Protein AF-X6F9S7-F1 (afdb_monomer_lite)

Radius of gyration: 11.01 Å; chains: 1; bounding box: 19×24×29 Å

pLDDT: mean 83.67, std 7.26, range [48.59, 91.0]

Foldseek 3Di:
DADPVVRWDKDWPPDDVVLVVCCVVDPCNVVSCVPPPVPPTDIDTPDDD

Structure (mmCIF, N/CA/C/O backbone):
data_AF-X6F9S7-F1
#
_entry.id   AF-X6F9S7-F1
#
loop_
_atom_site.group_PDB
_atom_site.id
_atom_site.type_symbol
_atom_site.label_atom_id
_atom_site.label_alt_id
_atom_site.label_comp_id
_atom_site.label_asym_id
_atom_site.label_entity_id
_atom_site.label_seq_id
_atom_site.pdbx_PDB_ins_code
_atom_site.Cartn_x
_atom_site.Cartn_y
_atom_site.Cartn_z
_atom_site.occupancy
_atom_site.B_iso_or_equiv
_atom_site.auth_seq_id
_atom_site.auth_comp_id
_atom_site.auth_asym_id
_atom_site.auth_atom_id
_atom_site.pdbx_PDB_model_num
ATOM 1 N N . MET A 1 1 ? 1.634 -4.176 8.693 1.00 79.81 1 MET A N 1
ATOM 2 C CA . MET A 1 1 ? 1.950 -2.905 8.014 1.00 79.81 1 MET A CA 1
ATOM 3 C C . MET A 1 1 ? 1.773 -1.767 8.999 1.00 79.81 1 MET A C 1
ATOM 5 O O . MET A 1 1 ? 0.688 -1.624 9.547 1.00 79.81 1 MET A O 1
ATOM 9 N N . TRP A 1 2 ? 2.822 -0.986 9.249 1.00 80.69 2 TRP A N 1
ATOM 10 C CA . TRP A 1 2 ? 2.762 0.117 10.207 1.00 80.69 2 TRP A CA 1
ATOM 11 C C . TRP A 1 2 ? 2.470 1.438 9.495 1.00 80.69 2 TRP A C 1
ATOM 13 O O . TRP A 1 2 ? 3.228 1.852 8.618 1.00 80.69 2 TRP A O 1
ATOM 23 N N . PHE A 1 3 ? 1.385 2.108 9.870 1.00 79.75 3 PHE A N 1
ATOM 24 C CA . PHE A 1 3 ? 1.024 3.418 9.338 1.00 79.75 3 PHE A CA 1
ATOM 25 C C . PHE A 1 3 ? 1.563 4.504 10.258 1.00 79.75 3 PHE A C 1
ATOM 27 O O . PHE A 1 3 ? 0.877 4.930 11.186 1.00 79.75 3 PHE A O 1
ATOM 34 N N . VAL A 1 4 ? 2.783 4.967 9.970 1.00 77.38 4 VAL A N 1
ATOM 35 C CA . VAL A 1 4 ? 3.529 5.936 10.797 1.00 77.38 4 VAL A CA 1
ATOM 36 C C . VAL A 1 4 ? 2.706 7.191 11.102 1.00 77.38 4 VAL A C 1
ATOM 38 O O . VAL A 1 4 ? 2.633 7.596 12.253 1.00 77.38 4 VAL A O 1
ATOM 41 N N . ALA A 1 5 ? 1.999 7.741 10.109 1.00 78.31 5 ALA A N 1
ATOM 42 C CA . ALA A 1 5 ? 1.182 8.947 10.279 1.00 78.31 5 ALA A CA 1
ATOM 43 C C . ALA A 1 5 ? 0.003 8.783 11.257 1.00 78.31 5 ALA A C 1
ATOM 45 O O . ALA A 1 5 ? -0.479 9.766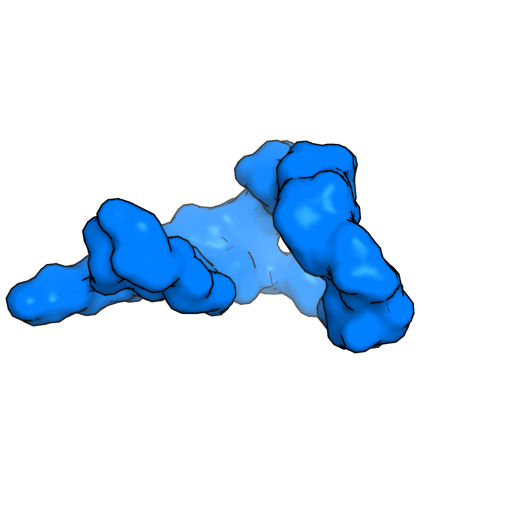 11.804 1.00 78.31 5 ALA A O 1
ATOM 46 N N . SER A 1 6 ? -0.480 7.555 11.462 1.00 77.62 6 SER A N 1
ATOM 47 C CA . SER A 1 6 ? -1.638 7.278 12.325 1.00 77.62 6 SER A CA 1
ATOM 48 C C . SER A 1 6 ? -1.297 6.463 13.573 1.00 77.62 6 SER A C 1
ATOM 50 O O . SER A 1 6 ? -2.184 6.210 14.379 1.00 77.62 6 SER A O 1
ATOM 52 N N . GLY A 1 7 ? -0.051 5.995 13.710 1.00 82.12 7 GLY A N 1
ATOM 53 C CA . GLY A 1 7 ? 0.379 5.095 14.786 1.00 82.12 7 GLY A CA 1
ATOM 54 C C . GLY A 1 7 ? -0.261 3.699 14.765 1.00 82.12 7 GLY A C 1
ATOM 55 O O . GLY A 1 7 ? -0.045 2.920 15.690 1.00 82.12 7 GLY A O 1
ATOM 56 N N . LYS A 1 8 ? -1.048 3.364 13.735 1.00 84.12 8 LYS A N 1
ATOM 57 C CA . LYS A 1 8 ? -1.810 2.110 13.651 1.00 84.12 8 LYS A CA 1
ATOM 58 C C . LYS A 1 8 ? -1.005 1.012 12.966 1.00 84.12 8 LYS A C 1
ATOM 60 O O . LYS A 1 8 ? -0.413 1.237 11.906 1.00 84.12 8 LYS A O 1
ATOM 65 N N . CYS A 1 9 ? -1.058 -0.199 13.515 1.00 86.38 9 CYS A N 1
ATOM 66 C CA . CYS A 1 9 ? -0.578 -1.392 12.832 1.00 86.38 9 CYS A CA 1
ATOM 67 C C . CYS A 1 9 ? -1.761 -2.120 12.179 1.00 86.38 9 CYS A C 1
ATOM 69 O O . CYS A 1 9 ? -2.734 -2.471 12.838 1.00 86.38 9 CYS A O 1
ATOM 71 N N . LEU A 1 10 ? -1.700 -2.332 10.865 1.00 87.06 10 LEU A N 1
ATOM 72 C CA . LEU A 1 10 ? -2.638 -3.187 10.138 1.00 87.06 10 LEU A CA 1
ATOM 73 C C . LEU A 1 10 ? -1.990 -4.544 9.899 1.00 87.06 10 LEU A C 1
ATOM 75 O O . LEU A 1 10 ? -0.938 -4.622 9.259 1.00 87.06 10 LEU A O 1
ATOM 79 N N . GLN A 1 11 ? -2.614 -5.612 10.370 1.00 87.50 11 GLN A N 1
ATOM 80 C CA . GLN A 1 11 ? -2.237 -6.970 10.007 1.00 87.50 11 GLN A CA 1
ATOM 81 C C . GLN A 1 11 ? -3.164 -7.442 8.897 1.00 87.50 11 GLN A C 1
ATOM 83 O O . GLN A 1 11 ? -4.376 -7.433 9.070 1.00 87.50 11 GLN A O 1
ATOM 88 N N . PHE A 1 12 ? -2.588 -7.804 7.756 1.00 86.44 12 PHE A N 1
ATOM 89 C CA . PHE A 1 12 ? -3.330 -8.372 6.637 1.00 86.44 12 PHE A CA 1
ATOM 90 C C . PHE A 1 12 ? -3.280 -9.892 6.739 1.00 86.44 12 PHE A C 1
ATOM 92 O O . PHE A 1 12 ? -2.216 -10.453 7.005 1.00 86.44 12 PHE A O 1
ATOM 99 N N . GLU A 1 13 ? -4.430 -10.526 6.557 1.00 85.19 13 GLU A N 1
ATOM 100 C CA . GLU A 1 13 ? -4.604 -11.975 6.622 1.00 85.19 13 GLU A CA 1
ATOM 101 C C . GLU A 1 13 ? -4.776 -12.540 5.215 1.00 85.19 13 GLU A C 1
ATOM 103 O O . GLU A 1 13 ? -5.220 -11.829 4.312 1.00 85.19 13 GLU A O 1
ATOM 108 N N . ASP A 1 14 ? -4.391 -13.805 5.033 1.00 85.81 14 ASP A N 1
ATOM 109 C CA . ASP A 1 14 ? -4.493 -14.523 3.756 1.00 85.81 14 ASP A CA 1
ATOM 110 C C . ASP A 1 14 ? -3.796 -13.822 2.575 1.00 85.81 14 ASP A C 1
ATOM 112 O O . ASP A 1 14 ? -4.193 -13.981 1.422 1.00 85.81 14 ASP A O 1
ATOM 116 N N . VAL A 1 15 ? -2.740 -13.043 2.843 1.00 82.62 15 VAL A N 1
ATOM 117 C CA . VAL A 1 15 ? -1.946 -12.406 1.783 1.00 82.62 15 VAL A CA 1
ATOM 118 C C . VAL A 1 15 ? -1.085 -13.471 1.098 1.00 82.62 15 VAL A C 1
ATOM 120 O O . VAL A 1 15 ? -0.239 -14.078 1.764 1.00 82.62 15 VAL A O 1
ATOM 123 N N . PRO A 1 16 ? -1.234 -13.682 -0.222 1.00 88.00 16 PRO A N 1
ATOM 124 C CA . PRO A 1 16 ? -0.405 -14.613 -0.961 1.00 88.00 16 PRO A CA 1
ATOM 125 C C . PRO A 1 16 ? 1.074 -14.224 -0.867 1.00 88.00 16 PRO A C 1
ATOM 127 O O . PRO A 1 16 ? 1.413 -13.033 -0.905 1.00 88.00 16 PRO A O 1
ATOM 130 N N . PRO A 1 17 ? 1.983 -15.209 -0.810 1.00 86.75 17 PRO A N 1
ATOM 131 C CA . PRO A 1 17 ? 3.418 -14.941 -0.792 1.00 86.75 17 PRO A CA 1
ATOM 132 C C . PRO A 1 17 ? 3.888 -14.175 -2.038 1.00 86.75 17 PRO A C 1
ATOM 134 O O . PRO A 1 17 ? 4.847 -13.412 -1.948 1.00 86.75 17 PRO A O 1
ATOM 137 N N . GLU A 1 18 ? 3.190 -14.317 -3.169 1.00 87.56 18 GLU A N 1
ATOM 138 C CA . GLU A 1 18 ? 3.440 -13.558 -4.398 1.00 87.56 18 GLU A C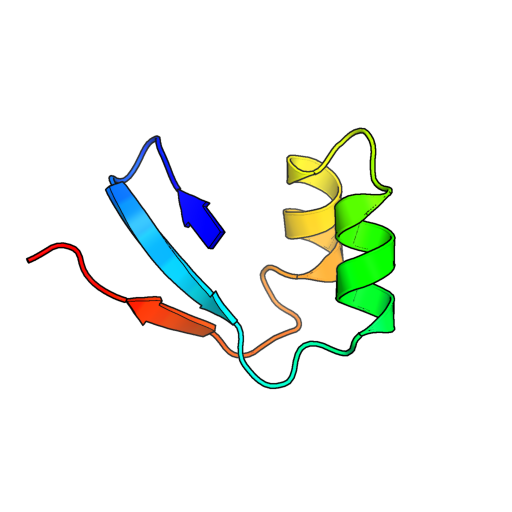A 1
ATOM 139 C C . GLU A 1 18 ? 3.174 -12.060 -4.204 1.00 87.56 18 GLU A C 1
ATOM 141 O O . GLU A 1 18 ? 4.090 -11.257 -4.364 1.00 87.56 18 GLU A O 1
ATOM 146 N N . SER A 1 19 ? 1.990 -11.676 -3.714 1.00 87.00 19 SER A N 1
ATOM 147 C CA . SER A 1 19 ? 1.666 -10.272 -3.418 1.00 87.00 19 SER A CA 1
ATOM 148 C C . SER A 1 19 ? 2.613 -9.663 -2.379 1.00 87.00 19 SER A C 1
ATOM 150 O O . SER A 1 19 ? 2.942 -8.478 -2.442 1.00 87.00 19 SER A O 1
ATOM 152 N N . PHE A 1 20 ? 3.097 -10.467 -1.425 1.00 84.81 20 PHE A N 1
ATOM 153 C CA . PHE A 1 20 ? 4.116 -10.026 -0.472 1.00 84.81 20 PHE A CA 1
ATOM 154 C C . PHE A 1 20 ? 5.484 -9.803 -1.135 1.00 84.81 20 PHE A C 1
ATOM 156 O O . P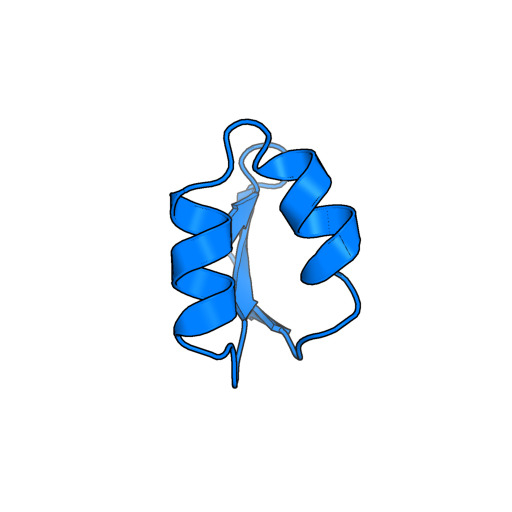HE A 1 20 ? 6.166 -8.821 -0.827 1.00 84.81 20 PHE A O 1
ATOM 163 N N . ALA A 1 21 ? 5.897 -10.691 -2.042 1.00 90.00 21 ALA A N 1
ATOM 164 C CA . ALA A 1 21 ? 7.139 -10.559 -2.797 1.00 90.00 21 ALA A CA 1
ATOM 165 C C . ALA A 1 21 ? 7.102 -9.344 -3.736 1.00 90.00 21 ALA A C 1
ATOM 167 O O . ALA A 1 21 ? 8.037 -8.542 -3.721 1.00 90.00 21 ALA A O 1
ATOM 168 N N . GLU A 1 22 ? 6.003 -9.149 -4.465 1.00 89.31 22 GLU A N 1
ATOM 169 C CA . GLU A 1 22 ? 5.772 -7.980 -5.315 1.00 89.31 22 GLU A CA 1
ATOM 170 C C . GLU A 1 22 ? 5.765 -6.685 -4.502 1.00 89.31 22 GLU A C 1
ATOM 172 O O . GLU A 1 22 ? 6.448 -5.726 -4.858 1.00 89.31 22 GLU A O 1
ATOM 177 N N . PHE A 1 23 ? 5.087 -6.666 -3.349 1.00 87.62 23 PHE A N 1
ATOM 178 C CA . PHE A 1 23 ? 5.108 -5.514 -2.450 1.00 87.62 23 PHE A CA 1
ATOM 179 C C . PHE A 1 23 ? 6.520 -5.204 -1.927 1.00 87.62 23 PHE A C 1
ATOM 181 O O . PHE A 1 23 ? 6.896 -4.033 -1.805 1.00 87.62 23 PHE A O 1
ATOM 188 N N . ARG A 1 24 ? 7.327 -6.232 -1.623 1.00 86.94 24 ARG A N 1
ATOM 189 C CA . ARG A 1 24 ? 8.733 -6.048 -1.227 1.00 86.94 24 ARG A CA 1
ATOM 190 C C . ARG A 1 24 ? 9.593 -5.511 -2.369 1.00 86.94 24 ARG A C 1
ATOM 192 O O . ARG A 1 24 ? 10.447 -4.666 -2.103 1.00 86.94 24 ARG A O 1
ATOM 199 N N . ALA A 1 25 ? 9.369 -5.977 -3.595 1.00 91.00 25 ALA A N 1
ATOM 200 C CA . ALA A 1 25 ? 10.094 -5.548 -4.790 1.00 91.00 25 ALA A CA 1
ATOM 201 C C . ALA A 1 25 ? 9.641 -4.172 -5.313 1.00 91.00 25 ALA A C 1
ATOM 203 O O . ALA A 1 25 ? 10.399 -3.489 -6.001 1.00 91.00 25 ALA A O 1
ATOM 204 N N . ALA A 1 26 ? 8.423 -3.736 -4.979 1.00 90.12 26 ALA A N 1
ATOM 205 C CA . ALA A 1 26 ? 7.862 -2.484 -5.457 1.00 90.12 26 ALA A CA 1
ATOM 206 C C . ALA A 1 26 ? 8.659 -1.264 -4.965 1.00 90.12 26 ALA A C 1
ATOM 208 O O . ALA A 1 26 ? 8.819 -1.017 -3.763 1.00 90.12 26 ALA A O 1
ATOM 209 N N . PHE A 1 27 ? 9.077 -0.432 -5.921 1.00 85.56 27 PHE A N 1
ATOM 210 C CA . PHE A 1 27 ? 9.718 0.854 -5.646 1.00 85.56 27 PHE A CA 1
ATOM 211 C C . PHE A 1 27 ? 8.753 1.812 -4.925 1.00 85.56 27 PHE A C 1
ATOM 213 O O . PHE A 1 27 ? 9.080 2.391 -3.890 1.00 85.56 27 PHE A O 1
ATOM 220 N N . ALA A 1 28 ? 7.514 1.910 -5.417 1.00 89.81 28 ALA A N 1
ATOM 221 C CA . ALA A 1 28 ? 6.469 2.771 -4.868 1.00 89.81 28 ALA A CA 1
ATOM 222 C C . ALA A 1 28 ? 5.480 1.984 -3.989 1.00 89.81 28 ALA A C 1
ATOM 224 O O . ALA A 1 28 ? 4.331 1.748 -4.370 1.00 89.81 28 ALA A O 1
ATOM 225 N N . LYS A 1 29 ? 5.915 1.609 -2.779 1.00 84.19 29 LYS A N 1
ATOM 226 C CA . LYS A 1 29 ? 5.122 0.804 -1.826 1.00 84.19 29 LYS A CA 1
ATOM 227 C C . LYS A 1 29 ? 3.731 1.382 -1.531 1.00 84.19 29 LYS A C 1
ATOM 229 O O . LYS A 1 29 ? 2.770 0.631 -1.434 1.00 84.19 29 LYS A O 1
ATOM 234 N N . GLY A 1 30 ? 3.599 2.707 -1.424 1.00 86.56 30 GLY A N 1
ATOM 235 C CA . GLY A 1 30 ? 2.305 3.358 -1.173 1.00 86.56 30 GLY A CA 1
ATOM 236 C C . GLY A 1 30 ? 1.299 3.187 -2.319 1.00 86.56 30 GLY A C 1
ATOM 237 O O . GLY A 1 30 ? 0.123 2.936 -2.066 1.00 86.56 30 GLY A O 1
ATOM 238 N N . ARG A 1 31 ? 1.762 3.265 -3.577 1.00 89.38 31 ARG A N 1
ATOM 239 C CA . ARG A 1 31 ? 0.915 3.050 -4.760 1.00 89.38 31 ARG A CA 1
ATOM 240 C C . ARG A 1 31 ? 0.507 1.585 -4.881 1.00 89.38 31 ARG A C 1
ATOM 242 O O . ARG A 1 31 ? -0.676 1.306 -5.011 1.00 89.38 31 ARG A O 1
ATOM 249 N N . PHE A 1 32 ? 1.466 0.665 -4.74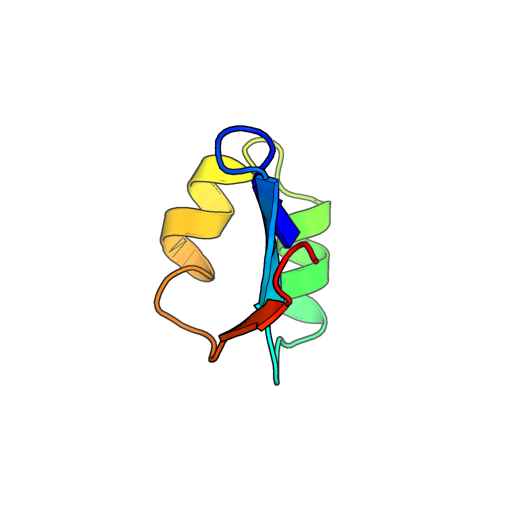7 1.00 88.75 32 PHE A N 1
ATOM 250 C CA . PHE A 1 32 ? 1.172 -0.770 -4.759 1.00 88.75 32 PHE A CA 1
ATOM 251 C C . PHE A 1 32 ? 0.165 -1.137 -3.668 1.00 88.75 32 PHE A C 1
ATOM 253 O O . PHE A 1 32 ? -0.803 -1.837 -3.931 1.00 88.75 32 PHE A O 1
ATOM 260 N N . PHE A 1 33 ? 0.353 -0.615 -2.454 1.00 86.31 33 PHE A N 1
ATOM 261 C CA . PHE A 1 33 ? -0.575 -0.849 -1.358 1.00 86.31 33 PHE A CA 1
ATOM 262 C C . PHE A 1 33 ? -2.005 -0.406 -1.695 1.00 86.31 33 PHE A C 1
ATOM 264 O O . PHE A 1 33 ? -2.944 -1.164 -1.464 1.00 86.31 33 PHE A O 1
ATOM 271 N N . ASN A 1 34 ? -2.176 0.801 -2.237 1.00 86.56 34 ASN A N 1
ATOM 272 C CA . ASN A 1 34 ? -3.499 1.314 -2.587 1.00 86.56 34 ASN A CA 1
ATOM 273 C C . ASN A 1 34 ? -4.164 0.500 -3.702 1.00 86.56 34 ASN A C 1
ATOM 275 O O . ASN A 1 34 ? -5.343 0.185 -3.571 1.00 86.56 34 ASN A O 1
ATOM 279 N N . ASP A 1 35 ? -3.410 0.144 -4.742 1.00 88.06 35 ASP A N 1
ATOM 280 C CA . ASP A 1 35 ? -3.948 -0.536 -5.923 1.00 88.06 35 ASP A CA 1
ATOM 281 C C . ASP A 1 35 ? -4.178 -2.039 -5.679 1.00 88.06 35 ASP A C 1
ATOM 283 O O . ASP A 1 35 ? -5.164 -2.585 -6.157 1.00 88.06 35 ASP A O 1
ATOM 287 N N . HIS A 1 36 ? -3.295 -2.710 -4.928 1.00 83.50 36 HIS A N 1
ATOM 288 C CA . HIS A 1 36 ? -3.255 -4.180 -4.846 1.00 83.50 36 HIS A CA 1
ATOM 289 C C . HIS A 1 36 ? -3.581 -4.747 -3.460 1.00 83.50 36 HIS A C 1
ATOM 291 O O . HIS A 1 36 ? -3.857 -5.936 -3.356 1.00 83.50 36 HIS A O 1
ATOM 297 N N . ILE A 1 37 ? -3.541 -3.952 -2.379 1.00 84.38 37 ILE A N 1
ATOM 298 C CA . ILE A 1 37 ? -3.689 -4.480 -1.006 1.00 84.38 37 ILE A CA 1
ATOM 299 C C . ILE A 1 37 ? -4.903 -3.907 -0.268 1.00 84.38 37 ILE A C 1
ATOM 301 O O . ILE A 1 37 ? -5.667 -4.666 0.328 1.00 84.38 37 ILE A O 1
ATOM 305 N N . ARG A 1 38 ? -5.111 -2.584 -0.307 1.00 80.38 38 ARG A N 1
ATOM 306 C CA . ARG A 1 38 ? -6.046 -1.848 0.568 1.00 80.38 38 ARG A CA 1
ATOM 307 C C . ARG A 1 38 ? -7.484 -2.374 0.565 1.00 80.38 38 ARG A C 1
ATOM 309 O O . ARG A 1 38 ? -8.148 -2.269 1.591 1.00 80.38 38 ARG A O 1
ATOM 316 N N . ASN A 1 39 ? -7.950 -2.911 -0.559 1.00 81.44 39 ASN A N 1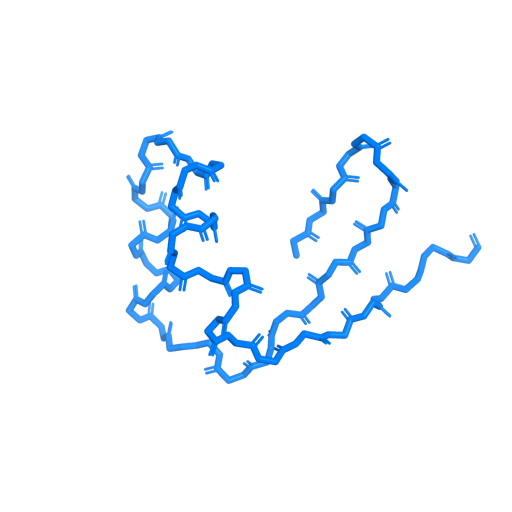
ATOM 317 C CA . ASN A 1 39 ? -9.325 -3.389 -0.720 1.00 81.44 39 ASN A CA 1
ATOM 318 C C . ASN A 1 39 ? -9.422 -4.860 -1.163 1.00 81.44 39 ASN A C 1
ATOM 320 O O . ASN A 1 39 ? -10.513 -5.339 -1.451 1.00 81.44 39 ASN A O 1
ATOM 324 N N . HIS A 1 40 ? -8.286 -5.557 -1.241 1.00 83.25 40 HIS A N 1
ATOM 325 C CA . HIS A 1 40 ? -8.201 -6.931 -1.748 1.00 83.25 40 HIS A CA 1
ATOM 326 C C . HIS A 1 40 ? -8.054 -7.967 -0.635 1.00 83.25 40 HIS A C 1
ATOM 328 O O . HIS A 1 40 ? -8.474 -9.109 -0.799 1.00 83.25 40 HIS A O 1
ATOM 334 N N . PHE A 1 41 ? -7.500 -7.567 0.510 1.00 85.69 41 PHE A N 1
ATOM 335 C CA . PHE A 1 41 ? -7.233 -8.471 1.620 1.00 85.69 41 PHE A CA 1
ATOM 336 C C . PHE A 1 41 ? -7.970 -8.035 2.875 1.00 85.69 41 PHE A C 1
ATOM 338 O O . PHE A 1 41 ? -8.097 -6.843 3.176 1.00 85.69 41 PHE A O 1
ATOM 345 N N . ARG A 1 42 ? -8.424 -9.027 3.643 1.00 85.44 42 ARG A N 1
ATOM 346 C CA . ARG A 1 42 ? -8.927 -8.782 4.990 1.00 85.44 42 ARG A CA 1
ATOM 347 C C . ARG A 1 42 ? -7.776 -8.301 5.856 1.00 85.44 42 ARG A C 1
ATOM 349 O O . ARG A 1 42 ? -6.665 -8.827 5.795 1.00 85.44 42 ARG A O 1
ATOM 356 N N . TYR A 1 43 ? -8.052 -7.294 6.669 1.00 86.81 43 TYR A N 1
ATOM 357 C CA . TYR A 1 43 ? -7.086 -6.795 7.626 1.00 86.81 43 TYR A CA 1
ATOM 358 C C . TYR A 1 43 ? -7.730 -6.581 8.981 1.00 86.81 43 TYR A C 1
ATOM 360 O O . TYR A 1 43 ? -8.913 -6.258 9.095 1.00 86.81 43 TYR A O 1
ATOM 368 N N . ARG A 1 44 ? -6.911 -6.713 10.016 1.00 86.88 44 ARG A N 1
ATOM 369 C CA . ARG A 1 44 ? -7.254 -6.341 11.379 1.00 86.88 44 ARG A CA 1
ATOM 370 C C . ARG A 1 44 ? -6.380 -5.184 11.825 1.00 86.88 44 ARG A C 1
ATOM 372 O O . ARG A 1 44 ? -5.187 -5.119 11.525 1.00 86.88 44 ARG A O 1
ATOM 379 N N . LEU A 1 45 ? -6.994 -4.259 12.551 1.00 85.38 45 LEU A N 1
ATOM 380 C CA . LEU A 1 45 ? -6.274 -3.244 13.303 1.00 85.38 45 LEU A CA 1
ATOM 381 C C . LEU A 1 45 ? -5.644 -3.924 14.513 1.00 85.38 45 LEU A C 1
ATOM 383 O O . LEU A 1 45 ? -6.336 -4.322 15.445 1.00 85.38 45 LEU A O 1
ATOM 387 N N . VAL A 1 46 ? -4.326 -4.046 14.487 1.00 83.50 46 VAL A N 1
ATOM 388 C CA . VAL A 1 46 ? -3.536 -4.380 15.663 1.00 83.50 46 VAL A CA 1
ATOM 389 C C . VAL A 1 46 ? -3.279 -3.045 16.347 1.00 83.50 46 VAL A C 1
ATOM 391 O O . VAL A 1 46 ? -2.388 -2.281 15.971 1.00 83.50 46 VAL A O 1
ATOM 394 N N . GLY A 1 47 ? -4.208 -2.690 17.231 1.00 66.75 47 GLY A N 1
ATOM 395 C CA . GLY A 1 47 ? -4.202 -1.417 17.934 1.00 66.75 47 GLY A CA 1
ATOM 396 C C . GLY A 1 47 ? -2.913 -1.210 18.722 1.00 66.75 47 GLY A C 1
ATOM 397 O O . GLY A 1 47 ? -2.362 -2.143 19.304 1.00 66.75 47 GLY A O 1
ATOM 398 N N . SER A 1 48 ? -2.459 0.038 18.722 1.00 62.97 48 SER A N 1
ATOM 399 C CA . SER A 1 48 ? -1.601 0.608 19.753 1.00 62.97 48 SER A CA 1
ATOM 400 C C . SER A 1 48 ? -2.379 0.539 21.074 1.00 62.97 48 SER A C 1
ATOM 402 O 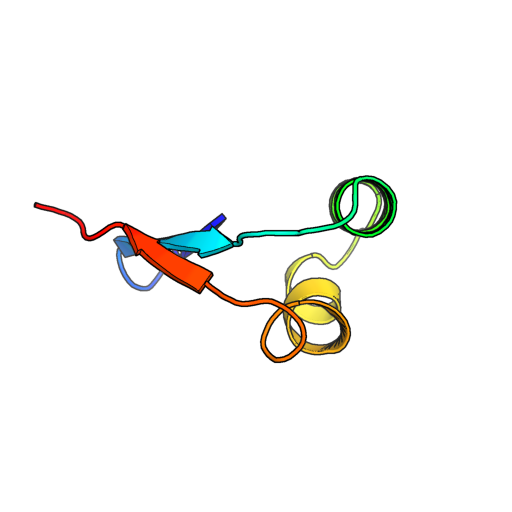O . SER A 1 48 ? -3.526 0.991 21.111 1.00 62.97 48 SER A O 1
ATOM 404 N N . GLN A 1 49 ? -1.797 -0.078 22.108 1.00 48.59 49 GLN A N 1
ATOM 405 C CA . GLN A 1 49 ? -2.242 0.132 23.493 1.00 48.59 49 GLN A CA 1
ATOM 406 C C . GLN A 1 49 ? -2.207 1.618 23.853 1.00 48.59 49 GLN A C 1
ATOM 408 O O . GLN A 1 49 ? -1.330 2.327 23.305 1.00 48.59 49 GLN A O 1
#

Secondary structure (DSSP, 8-state):
-EEGGGTEEEEESS--HHHHHHHHH-S-HHHHIIIIITTTS-EEEE---

Sequence (49 aa):
MWFVASGKCLQFEDVPPESFAEFRAAFAKGRFFNDHIRNHFRYRLVGSQ